Protein AF-A0A7Y6RNW3-F1 (afdb_monomer_lite)

Foldseek 3Di:
DPQPPVLVVVLVVLVVVLVVLVVVLVVLVVVLVVCVVVVHDPVVSVVSVVVSVVSCVVSVVVSVVSVVLSVQCVVCVVPPVSVVVSVVVVD

Organism: Streptococcus suis (NCBI:txid1307)

Structure (mmCIF, N/CA/C/O backbone):
data_AF-A0A7Y6RNW3-F1
#
_entry.id   AF-A0A7Y6RNW3-F1
#
loop_
_atom_site.group_PDB
_atom_site.id
_atom_site.type_symbol
_atom_site.label_atom_id
_atom_site.label_alt_id
_atom_site.label_comp_id
_atom_site.label_asym_id
_atom_site.label_entity_id
_atom_site.label_seq_id
_atom_site.pdbx_PDB_ins_code
_atom_site.Cartn_x
_atom_site.Cartn_y
_atom_site.Cartn_z
_atom_site.occupancy
_atom_site.B_iso_or_equiv
_atom_site.auth_seq_id
_atom_site.auth_comp_id
_atom_site.auth_asym_id
_atom_site.auth_atom_id
_atom_site.pdbx_PDB_model_num
ATOM 1 N N . MET A 1 1 ? -24.505 -7.285 24.468 1.00 41.03 1 MET A N 1
ATOM 2 C CA . MET A 1 1 ? -23.132 -6.931 24.044 1.00 41.03 1 MET A CA 1
ATOM 3 C C . MET A 1 1 ? -22.873 -7.471 22.636 1.00 41.03 1 MET A C 1
ATOM 5 O O . MET A 1 1 ? -22.115 -8.413 22.467 1.00 41.03 1 MET A O 1
ATOM 9 N N . ALA A 1 2 ? -23.561 -6.933 21.625 1.00 40.78 2 ALA A N 1
ATOM 10 C CA . ALA A 1 2 ? -23.575 -7.471 20.256 1.00 40.78 2 ALA A CA 1
ATOM 11 C C . ALA A 1 2 ? -23.035 -6.456 19.228 1.00 40.78 2 ALA A C 1
ATOM 13 O O . ALA A 1 2 ? -23.578 -6.325 18.134 1.00 40.78 2 ALA A O 1
ATOM 14 N N . LEU A 1 3 ? -21.978 -5.725 19.599 1.00 52.69 3 LEU A N 1
ATOM 15 C CA . LEU A 1 3 ? -21.299 -4.741 18.743 1.00 52.69 3 LEU A CA 1
ATOM 16 C C . LEU A 1 3 ? -19.911 -5.193 18.246 1.00 52.69 3 LEU A C 1
ATOM 18 O O . LEU A 1 3 ? -19.287 -4.481 17.468 1.00 52.69 3 LEU A O 1
ATOM 22 N N . SER A 1 4 ? -19.441 -6.401 18.580 1.00 60.75 4 SER A N 1
ATOM 23 C CA . SER A 1 4 ? -18.070 -6.814 18.240 1.00 60.75 4 SER A CA 1
ATOM 24 C C . SER A 1 4 ? -17.926 -7.422 16.837 1.00 60.75 4 SER A C 1
ATOM 26 O O . SER A 1 4 ? -17.073 -7.004 16.064 1.00 60.75 4 SER A O 1
ATOM 28 N N . THR A 1 5 ? -18.768 -8.375 16.428 1.00 59.31 5 THR A N 1
ATOM 29 C CA . THR A 1 5 ? -18.469 -9.169 15.218 1.00 59.31 5 THR A CA 1
ATOM 30 C C . THR A 1 5 ? -18.694 -8.418 13.904 1.00 59.31 5 THR A C 1
ATOM 32 O O . THR A 1 5 ? -17.922 -8.594 12.967 1.00 59.31 5 THR A O 1
ATOM 35 N N . ARG A 1 6 ? -19.731 -7.573 13.801 1.00 64.62 6 ARG A N 1
ATOM 36 C CA . ARG A 1 6 ? -20.039 -6.841 12.555 1.00 64.62 6 ARG A CA 1
ATOM 37 C C . ARG A 1 6 ? -19.021 -5.732 12.278 1.00 64.62 6 ARG A C 1
ATOM 39 O O . ARG A 1 6 ? -18.585 -5.605 11.137 1.00 64.62 6 ARG A O 1
ATOM 46 N N . ASN A 1 7 ? -18.597 -5.009 13.317 1.00 70.69 7 ASN A N 1
ATOM 47 C CA . ASN A 1 7 ? -17.575 -3.964 13.217 1.00 70.69 7 ASN A CA 1
ATOM 48 C C . ASN A 1 7 ? -16.198 -4.558 12.909 1.00 70.69 7 ASN A C 1
ATOM 50 O O . ASN A 1 7 ? -15.492 -4.032 12.054 1.00 70.69 7 ASN A O 1
ATOM 54 N N . ILE A 1 8 ? -15.837 -5.683 13.536 1.00 75.81 8 ILE A N 1
ATOM 55 C CA . ILE A 1 8 ? -14.593 -6.401 13.220 1.00 75.81 8 ILE A CA 1
ATOM 56 C C . ILE A 1 8 ? -14.625 -6.927 11.780 1.00 75.81 8 ILE A C 1
ATOM 58 O O . ILE A 1 8 ? -13.646 -6.795 11.055 1.00 75.81 8 ILE A O 1
ATOM 62 N N . LYS A 1 9 ? -15.756 -7.481 11.325 1.00 78.44 9 LYS A N 1
ATOM 63 C CA . LYS A 1 9 ? -15.890 -7.998 9.954 1.00 78.44 9 LYS A CA 1
ATOM 64 C C . LYS A 1 9 ? -15.794 -6.887 8.904 1.00 78.44 9 LYS A C 1
ATOM 66 O O . LYS A 1 9 ? -15.173 -7.087 7.868 1.00 78.44 9 LYS A O 1
ATOM 71 N N . GLN A 1 10 ? -16.364 -5.714 9.183 1.00 82.94 10 GLN A N 1
ATOM 72 C CA . GLN A 1 10 ? -16.222 -4.539 8.322 1.00 82.94 10 GLN A CA 1
ATOM 73 C C . GLN A 1 10 ? -14.768 -4.061 8.257 1.00 82.94 10 GLN A C 1
ATOM 75 O O . GLN A 1 10 ? -14.257 -3.851 7.163 1.00 82.94 10 GLN A O 1
ATOM 80 N N . GLN A 1 11 ? -14.088 -3.9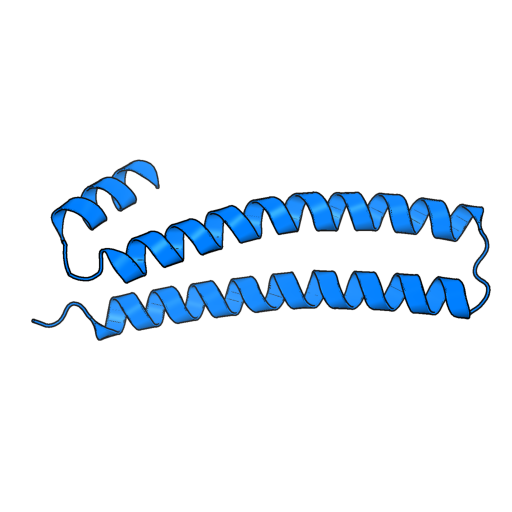62 9.399 1.00 83.44 11 GLN A N 1
ATOM 81 C CA . GLN A 1 11 ? -12.673 -3.585 9.449 1.00 83.44 11 GLN A CA 1
ATOM 82 C C . GLN A 1 11 ? -11.786 -4.614 8.737 1.00 83.44 11 GLN A C 1
ATOM 84 O O . GLN A 1 11 ? -10.890 -4.239 7.991 1.00 83.44 11 GLN A O 1
ATOM 89 N N . GLY A 1 12 ? -12.094 -5.907 8.864 1.00 85.88 12 GLY A N 1
ATOM 90 C CA . GLY A 1 12 ? -11.434 -6.971 8.105 1.00 85.88 12 GLY A CA 1
ATOM 91 C C . GLY A 1 12 ? -11.599 -6.823 6.589 1.00 85.88 12 GLY A C 1
ATOM 92 O O . GLY A 1 12 ? -10.629 -7.004 5.857 1.00 85.88 12 GLY A O 1
ATOM 93 N N . ASN A 1 13 ? -12.786 -6.435 6.110 1.00 87.81 13 ASN A N 1
ATOM 94 C CA . ASN A 1 13 ? -12.994 -6.142 4.688 1.00 87.81 13 ASN A CA 1
ATOM 95 C C . ASN A 1 13 ? -12.175 -4.924 4.233 1.00 87.81 13 ASN A C 1
ATOM 97 O O . ASN A 1 13 ? -11.558 -4.976 3.176 1.00 87.81 13 ASN A O 1
ATOM 101 N N . GLN A 1 14 ? -12.121 -3.861 5.043 1.00 89.25 14 GLN A N 1
ATOM 102 C CA . GLN A 1 14 ? -11.307 -2.682 4.732 1.00 89.25 14 GLN A CA 1
ATOM 103 C C . GLN A 1 14 ? -9.816 -3.041 4.665 1.00 89.25 14 GLN A C 1
ATOM 105 O O . GLN A 1 14 ? -9.138 -2.658 3.720 1.00 89.25 14 GLN A O 1
ATOM 110 N N . ILE A 1 15 ? -9.311 -3.854 5.600 1.00 91.56 15 ILE A N 1
ATOM 111 C CA . ILE A 1 15 ? -7.933 -4.369 5.552 1.00 91.56 15 ILE A CA 1
ATOM 112 C C . ILE A 1 15 ? -7.695 -5.187 4.276 1.00 91.56 15 ILE A C 1
ATOM 114 O O . ILE A 1 15 ? -6.650 -5.034 3.647 1.00 91.56 15 ILE A O 1
ATOM 118 N N . ALA A 1 16 ? -8.644 -6.033 3.866 1.00 89.62 16 ALA A N 1
ATOM 119 C CA . ALA A 1 16 ? -8.517 -6.809 2.632 1.00 89.62 16 ALA A CA 1
ATOM 120 C C . ALA A 1 16 ? -8.387 -5.908 1.389 1.00 89.62 16 ALA A C 1
ATOM 122 O O . ALA A 1 16 ? -7.556 -6.182 0.526 1.00 89.62 16 ALA A O 1
ATOM 123 N N . GLU A 1 17 ? -9.134 -4.803 1.325 1.00 90.19 17 GLU A N 1
ATOM 124 C CA . GLU A 1 17 ? -8.989 -3.802 0.259 1.00 90.19 17 GLU A CA 1
ATOM 125 C C . GLU A 1 17 ? -7.614 -3.111 0.292 1.00 90.19 17 GLU A C 1
ATOM 127 O O . GLU A 1 17 ? -7.003 -2.897 -0.760 1.00 90.19 17 GLU A O 1
ATOM 132 N N . LEU A 1 18 ? -7.084 -2.805 1.484 1.00 91.81 18 LEU A N 1
ATOM 133 C CA . LEU A 1 18 ? -5.732 -2.250 1.632 1.00 91.81 18 LEU A CA 1
ATOM 134 C C . LEU A 1 18 ? -4.654 -3.238 1.166 1.00 91.81 18 LEU A C 1
ATOM 136 O O . LEU A 1 18 ? -3.700 -2.832 0.501 1.00 91.81 18 LEU A O 1
ATOM 140 N N . LEU A 1 19 ? -4.814 -4.536 1.442 1.00 90.88 19 LEU A N 1
ATOM 141 C CA . LEU A 1 19 ? -3.886 -5.568 0.968 1.00 90.88 19 LEU A CA 1
ATOM 142 C C . LEU A 1 19 ? -3.808 -5.610 -0.561 1.00 90.88 19 LEU A C 1
ATOM 144 O O . LEU A 1 19 ? -2.708 -5.709 -1.100 1.00 90.88 19 LEU A O 1
ATOM 148 N N . SER A 1 20 ? -4.930 -5.449 -1.268 1.00 89.81 20 SER A N 1
ATOM 149 C CA . SER A 1 20 ? -4.920 -5.363 -2.735 1.00 89.81 20 SER A CA 1
ATOM 150 C C . SER A 1 20 ? -4.118 -4.161 -3.247 1.00 89.81 20 SER A C 1
ATOM 152 O O . SER A 1 20 ? -3.412 -4.269 -4.247 1.00 89.81 20 SER A O 1
ATOM 154 N N . ARG A 1 21 ? -4.166 -3.013 -2.558 1.00 90.69 21 ARG A N 1
ATOM 155 C CA . ARG A 1 21 ? -3.342 -1.845 -2.923 1.00 90.69 21 ARG A CA 1
ATOM 156 C C . ARG A 1 21 ? -1.851 -2.097 -2.669 1.00 90.69 21 ARG A C 1
ATOM 158 O O . ARG A 1 21 ? -1.021 -1.712 -3.489 1.00 90.69 21 ARG A O 1
ATOM 165 N N . ILE A 1 22 ? -1.508 -2.783 -1.577 1.00 93.50 22 ILE A N 1
ATOM 166 C CA . ILE A 1 22 ? -0.126 -3.202 -1.285 1.00 93.50 22 ILE A CA 1
ATOM 167 C C . ILE A 1 22 ? 0.388 -4.167 -2.361 1.00 93.50 22 ILE A C 1
ATOM 169 O O . ILE A 1 22 ? 1.525 -4.034 -2.811 1.00 93.50 22 ILE A O 1
ATOM 173 N N . GLU A 1 23 ? -0.447 -5.100 -2.817 1.00 93.50 23 GLU A N 1
ATOM 174 C CA . GLU A 1 23 ? -0.095 -6.026 -3.895 1.00 93.50 23 GLU A CA 1
ATOM 175 C C . GLU A 1 23 ? 0.251 -5.278 -5.191 1.00 93.50 23 GLU A C 1
ATOM 177 O O . GLU A 1 23 ? 1.264 -5.580 -5.818 1.00 93.50 23 GLU A O 1
ATOM 182 N N . ILE A 1 24 ? -0.505 -4.236 -5.556 1.00 91.62 24 ILE A N 1
ATOM 183 C CA . ILE A 1 24 ? -0.190 -3.396 -6.727 1.00 91.62 24 ILE A CA 1
ATOM 184 C C . ILE A 1 24 ? 1.194 -2.746 -6.583 1.00 91.62 24 ILE A C 1
ATOM 186 O O . ILE A 1 24 ? 1.982 -2.768 -7.530 1.00 91.62 24 ILE A O 1
ATOM 190 N N . ILE A 1 25 ? 1.521 -2.206 -5.405 1.00 93.69 25 ILE A N 1
ATOM 191 C CA . ILE A 1 25 ? 2.842 -1.615 -5.128 1.00 93.69 25 ILE A CA 1
ATOM 192 C C . ILE A 1 25 ? 3.954 -2.660 -5.307 1.00 93.69 25 ILE 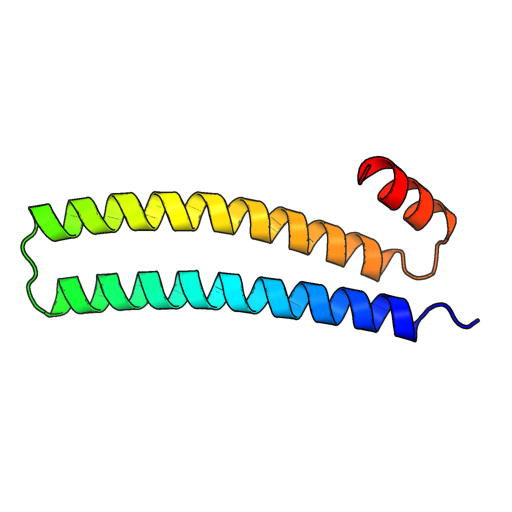A C 1
ATOM 194 O O . ILE A 1 25 ? 4.972 -2.379 -5.943 1.00 93.69 25 ILE A O 1
ATOM 198 N N . GLN A 1 26 ? 3.753 -3.879 -4.799 1.00 93.62 26 GLN A N 1
ATOM 199 C CA . GLN A 1 26 ? 4.710 -4.977 -4.960 1.00 93.62 26 GLN A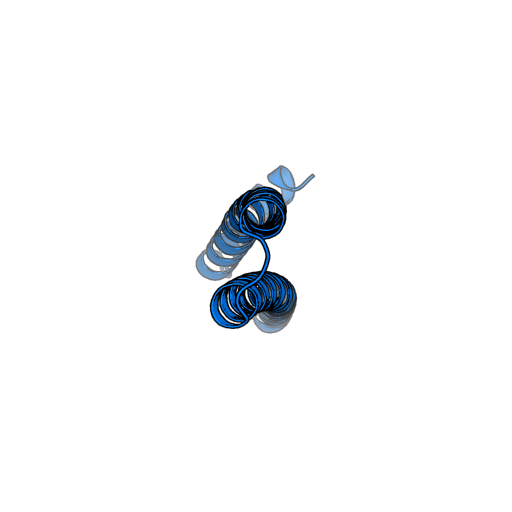 CA 1
ATOM 200 C C . GLN A 1 26 ? 4.891 -5.371 -6.431 1.00 93.62 26 GLN A C 1
ATOM 202 O O . GLN A 1 26 ? 6.023 -5.538 -6.886 1.00 93.62 26 GLN A O 1
ATOM 207 N N . GLN A 1 27 ? 3.799 -5.483 -7.190 1.00 93.31 27 GLN A N 1
ATOM 208 C CA . GLN A 1 27 ? 3.846 -5.813 -8.616 1.00 93.31 27 GLN A CA 1
ATOM 209 C C . GLN A 1 27 ? 4.575 -4.735 -9.427 1.00 93.31 27 GLN A C 1
ATOM 211 O O . GLN A 1 27 ? 5.399 -5.068 -10.279 1.00 93.31 27 GLN A O 1
ATOM 216 N N . LEU A 1 28 ? 4.344 -3.452 -9.130 1.00 92.25 28 LEU A N 1
ATOM 217 C CA . LEU A 1 28 ? 5.068 -2.342 -9.756 1.00 92.25 28 LEU A CA 1
ATOM 218 C C . LEU A 1 28 ? 6.573 -2.417 -9.471 1.00 92.25 28 LEU A C 1
ATOM 220 O O . LEU A 1 28 ? 7.378 -2.304 -10.395 1.00 92.25 28 LEU A O 1
ATOM 224 N N . GLY A 1 29 ? 6.961 -2.663 -8.216 1.00 92.06 29 GLY A N 1
ATOM 225 C CA . GLY A 1 29 ? 8.366 -2.838 -7.841 1.00 92.06 29 GLY A CA 1
ATOM 226 C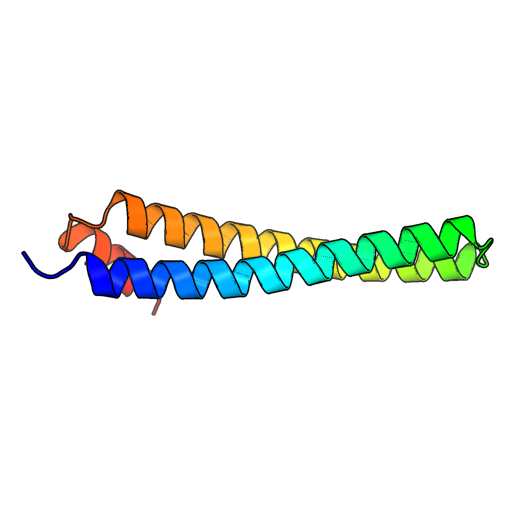 C . GLY A 1 29 ? 9.030 -4.009 -8.574 1.00 92.06 29 GLY A C 1
ATOM 227 O O . GLY A 1 29 ? 10.113 -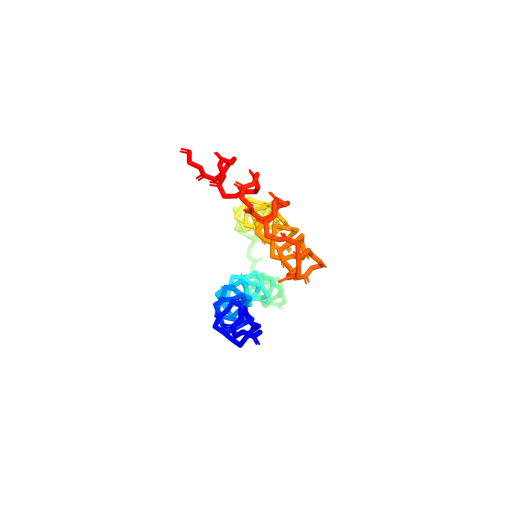3.855 -9.139 1.00 92.06 29 GLY A O 1
ATOM 228 N N . ASN A 1 30 ? 8.351 -5.158 -8.638 1.00 93.94 30 ASN A N 1
ATOM 229 C CA . ASN A 1 30 ? 8.838 -6.335 -9.358 1.00 93.94 30 ASN A CA 1
ATOM 230 C C . ASN A 1 30 ? 8.987 -6.073 -10.862 1.00 93.94 30 ASN A C 1
ATOM 232 O O . ASN A 1 30 ? 9.989 -6.470 -11.453 1.00 93.94 30 ASN A O 1
ATOM 236 N N . ALA A 1 31 ? 8.027 -5.385 -11.486 1.00 91.44 31 ALA A N 1
ATOM 237 C CA . ALA A 1 31 ? 8.083 -5.053 -12.907 1.00 91.44 31 ALA A CA 1
ATOM 238 C C . ALA A 1 31 ? 9.284 -4.154 -13.244 1.00 91.44 31 ALA A C 1
ATOM 240 O O . ALA A 1 31 ? 9.973 -4.401 -14.233 1.00 91.44 31 ALA A O 1
ATOM 241 N N . LEU A 1 32 ? 9.574 -3.155 -12.404 1.00 92.81 32 LEU A N 1
ATOM 242 C CA . LEU A 1 32 ? 10.750 -2.296 -12.570 1.00 92.81 32 LEU A CA 1
ATOM 243 C C . LEU A 1 32 ? 12.057 -3.077 -12.417 1.00 92.81 32 LEU A C 1
ATOM 245 O O . LEU A 1 32 ? 12.963 -2.907 -13.229 1.00 92.81 32 LEU A O 1
ATOM 249 N N . LEU A 1 33 ? 12.144 -3.954 -11.413 1.00 93.19 33 LEU A N 1
ATOM 250 C CA . LEU A 1 33 ? 13.323 -4.792 -11.190 1.00 93.19 33 LEU A CA 1
ATOM 251 C C . LEU A 1 33 ? 13.561 -5.756 -12.362 1.00 93.19 33 LEU A C 1
ATOM 253 O O . LEU A 1 33 ? 14.694 -5.960 -12.787 1.00 93.19 33 LEU A O 1
ATOM 257 N N . LEU A 1 34 ? 12.494 -6.346 -12.904 1.00 94.06 34 LEU A N 1
ATOM 258 C CA . LEU A 1 34 ? 12.577 -7.198 -14.088 1.00 94.06 34 LEU A CA 1
ATOM 259 C C . LEU A 1 34 ? 13.018 -6.410 -15.325 1.00 94.06 34 LEU A C 1
ATOM 261 O O . LEU A 1 34 ? 13.842 -6.911 -16.084 1.00 94.06 34 LEU A O 1
ATOM 265 N N . ALA A 1 35 ? 12.508 -5.191 -15.518 1.00 90.94 35 ALA A N 1
ATOM 266 C CA . ALA A 1 35 ? 12.909 -4.332 -16.629 1.00 90.94 35 ALA A CA 1
ATOM 267 C C . ALA A 1 35 ? 14.398 -3.953 -16.555 1.00 90.94 35 ALA A C 1
ATOM 269 O O . ALA A 1 35 ? 15.094 -4.028 -17.566 1.00 90.94 35 ALA A O 1
ATOM 270 N N . ASP A 1 36 ? 14.894 -3.612 -15.364 1.00 90.50 36 ASP A N 1
ATOM 271 C CA . ASP A 1 36 ? 16.314 -3.325 -15.128 1.00 90.50 36 ASP A CA 1
ATOM 272 C C . ASP A 1 36 ? 17.192 -4.550 -15.436 1.00 90.50 36 ASP A C 1
ATOM 274 O O . ASP A 1 36 ? 18.108 -4.487 -16.255 1.00 90.50 36 ASP A O 1
ATOM 278 N N . ASN A 1 37 ? 16.830 -5.716 -14.890 1.00 91.19 37 ASN A N 1
ATOM 279 C CA . ASN A 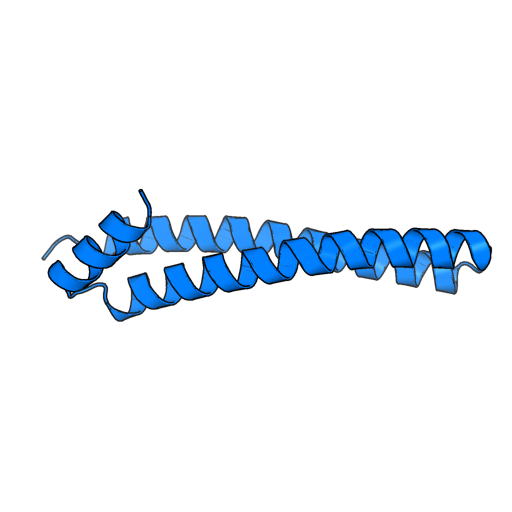1 37 ? 17.554 -6.969 -15.121 1.00 91.19 37 ASN A CA 1
ATOM 280 C C . ASN A 1 37 ? 17.527 -7.437 -16.586 1.00 91.19 37 ASN A C 1
ATOM 282 O O . ASN A 1 37 ? 18.454 -8.110 -17.036 1.00 91.19 37 ASN A O 1
ATOM 286 N N . ALA A 1 38 ? 16.475 -7.100 -17.336 1.00 92.81 38 ALA A N 1
ATOM 287 C CA . ALA A 1 38 ? 16.361 -7.410 -18.760 1.00 92.81 38 ALA A CA 1
ATOM 288 C C . ALA A 1 38 ? 17.196 -6.472 -19.655 1.00 92.81 38 ALA A C 1
ATOM 290 O O . ALA A 1 38 ? 17.218 -6.660 -20.872 1.00 92.81 38 ALA A O 1
ATOM 291 N N . GLY A 1 39 ? 17.878 -5.477 -19.076 1.00 90.88 39 GLY A N 1
ATOM 292 C CA . GLY A 1 39 ? 18.685 -4.509 -19.814 1.00 90.88 39 GLY A CA 1
ATOM 293 C C . GLY A 1 39 ? 17.843 -3.468 -20.549 1.00 90.88 39 GLY A C 1
ATOM 294 O O . GLY A 1 39 ? 18.201 -3.068 -21.658 1.00 90.88 39 GLY A O 1
ATOM 295 N N . ALA A 1 40 ? 16.708 -3.056 -19.970 1.00 89.06 40 ALA A N 1
ATOM 296 C CA . ALA A 1 40 ? 15.899 -1.977 -20.525 1.00 89.06 40 ALA A CA 1
ATOM 297 C C . ALA A 1 40 ? 16.726 -0.697 -20.725 1.00 89.06 40 ALA A C 1
ATOM 299 O O . ALA A 1 40 ? 17.644 -0.391 -19.962 1.00 89.06 40 ALA A O 1
ATOM 300 N N . ASP A 1 41 ? 16.362 0.075 -21.750 1.00 93.56 41 ASP A N 1
ATOM 301 C CA . ASP A 1 41 ? 16.970 1.377 -22.010 1.00 93.56 41 ASP A CA 1
ATOM 302 C C . ASP A 1 41 ? 16.902 2.275 -20.763 1.00 93.56 41 ASP A C 1
ATOM 304 O O . ASP A 1 41 ? 15.844 2.443 -20.154 1.00 93.56 41 ASP A O 1
ATOM 308 N N . SER A 1 42 ? 18.038 2.876 -20.401 1.00 89.12 42 SER A N 1
ATOM 309 C CA . SER A 1 42 ? 18.193 3.620 -19.148 1.00 89.12 42 SER A CA 1
ATOM 310 C C . SER A 1 42 ? 17.267 4.839 -19.064 1.00 89.12 42 SER A C 1
ATOM 312 O O . SER A 1 42 ? 16.721 5.117 -17.995 1.00 89.12 42 SER A O 1
ATOM 314 N N . ALA A 1 43 ? 17.023 5.539 -20.178 1.00 92.00 43 ALA A N 1
ATOM 315 C CA . ALA A 1 43 ? 16.110 6.682 -20.199 1.00 92.00 43 ALA A CA 1
ATOM 316 C C . ALA A 1 43 ? 14.650 6.238 -20.015 1.00 92.00 43 ALA A C 1
ATOM 318 O O . ALA A 1 43 ? 13.903 6.839 -19.237 1.00 92.00 43 ALA A O 1
ATOM 319 N N . THR A 1 44 ? 14.265 5.150 -20.680 1.00 90.38 44 THR A N 1
ATOM 320 C CA . THR A 1 44 ? 12.942 4.532 -20.546 1.00 90.38 44 THR A CA 1
ATOM 321 C C . THR A 1 44 ? 12.715 4.021 -19.125 1.00 90.38 44 THR A C 1
ATOM 323 O O . THR A 1 44 ? 11.690 4.330 -18.518 1.00 90.38 44 THR A O 1
ATOM 326 N N . LEU A 1 45 ? 13.682 3.298 -18.557 1.00 92.44 45 LEU A N 1
ATOM 327 C CA . LEU A 1 45 ? 13.615 2.779 -17.194 1.00 92.44 45 LEU A CA 1
ATOM 328 C C . LEU A 1 45 ? 13.512 3.914 -16.170 1.00 92.44 45 LEU A C 1
ATOM 330 O O . LEU A 1 45 ? 12.652 3.867 -15.293 1.00 92.44 45 LEU A O 1
ATOM 334 N N . HIS A 1 46 ? 14.316 4.970 -16.317 1.00 92.31 46 HIS A N 1
ATOM 335 C CA . HIS A 1 46 ? 14.261 6.137 -15.438 1.00 92.31 46 HIS A CA 1
ATOM 336 C C . HIS A 1 46 ? 12.886 6.821 -15.467 1.00 92.31 46 HIS A C 1
ATOM 338 O O . HIS A 1 46 ? 12.333 7.167 -14.420 1.00 92.31 46 HIS A O 1
ATOM 344 N N . TYR A 1 47 ? 12.301 6.978 -16.658 1.00 93.06 47 TYR A N 1
ATOM 345 C CA . TYR A 1 47 ? 10.958 7.534 -16.809 1.00 93.06 47 TYR A CA 1
ATOM 346 C C . TYR A 1 47 ? 9.891 6.658 -16.131 1.00 93.06 47 TYR A C 1
ATOM 348 O O . TYR A 1 47 ? 9.059 7.177 -15.383 1.00 93.06 47 TYR A O 1
ATOM 356 N N . GLN A 1 48 ? 9.941 5.336 -16.327 1.00 91.81 48 GLN A N 1
ATOM 357 C CA . GLN A 1 48 ? 9.002 4.403 -15.692 1.00 91.81 48 GLN A CA 1
ATOM 358 C C . GLN A 1 48 ? 9.155 4.373 -14.168 1.00 91.81 48 GLN A C 1
ATOM 360 O O . GLN A 1 48 ? 8.155 4.425 -13.455 1.00 91.81 48 GLN A O 1
ATOM 365 N N . MET A 1 49 ? 10.390 4.381 -13.657 1.00 92.94 49 MET A N 1
ATOM 366 C CA . MET A 1 49 ? 10.666 4.468 -12.221 1.00 92.94 49 MET A CA 1
ATOM 367 C C . MET A 1 49 ? 10.071 5.736 -11.611 1.00 92.94 49 MET A C 1
ATOM 369 O O . MET A 1 49 ? 9.420 5.667 -10.573 1.00 92.94 49 MET A O 1
ATOM 373 N N . LYS A 1 50 ? 10.237 6.895 -12.262 1.00 93.88 50 LYS A N 1
ATOM 374 C CA . LYS A 1 50 ? 9.677 8.158 -11.766 1.00 93.88 50 LYS A CA 1
ATOM 375 C C . LYS A 1 50 ? 8.150 8.103 -11.651 1.00 93.88 50 LYS A C 1
ATOM 377 O O . LYS A 1 50 ? 7.603 8.551 -10.646 1.00 93.88 50 LYS A O 1
ATOM 382 N N . GLN A 1 51 ? 7.469 7.548 -12.654 1.00 92.31 51 GLN A N 1
ATOM 383 C CA . GLN A 1 51 ? 6.011 7.400 -12.622 1.00 92.31 51 GLN A CA 1
ATOM 384 C C . GLN A 1 51 ? 5.562 6.425 -11.533 1.00 92.31 51 GLN A C 1
ATOM 386 O O . GLN A 1 51 ? 4.679 6.748 -10.741 1.00 92.31 51 GLN A O 1
ATOM 391 N N . ALA A 1 52 ? 6.208 5.262 -11.452 1.00 91.69 52 ALA A N 1
ATOM 392 C CA . ALA A 1 52 ? 5.911 4.266 -10.436 1.00 91.69 52 ALA A CA 1
ATOM 393 C C . ALA A 1 52 ? 6.124 4.815 -9.021 1.00 91.69 52 ALA A C 1
ATOM 395 O O . ALA A 1 52 ? 5.276 4.600 -8.164 1.00 91.69 52 ALA A O 1
ATOM 396 N N . PHE A 1 53 ? 7.193 5.579 -8.773 1.00 92.56 53 PHE A N 1
ATOM 397 C CA . PHE A 1 53 ? 7.413 6.202 -7.468 1.00 92.56 53 PHE A CA 1
ATOM 398 C C . PHE A 1 53 ? 6.345 7.232 -7.107 1.00 92.56 53 PHE A C 1
ATOM 400 O O . PHE A 1 53 ? 5.950 7.275 -5.947 1.00 92.56 53 PHE A O 1
ATOM 407 N N . SER A 1 54 ? 5.844 8.015 -8.067 1.00 93.06 54 SER A N 1
ATOM 408 C CA . SER A 1 54 ? 4.724 8.936 -7.817 1.00 93.06 54 SER A CA 1
ATOM 409 C C . SER A 1 54 ? 3.484 8.173 -7.350 1.00 93.06 54 SER A C 1
ATOM 411 O O . SER A 1 54 ? 2.894 8.496 -6.324 1.00 93.06 54 SER A O 1
ATOM 413 N N . VAL A 1 55 ? 3.146 7.104 -8.071 1.00 91.69 55 VAL A N 1
ATOM 414 C CA . VAL A 1 55 ? 1.986 6.255 -7.783 1.00 91.69 55 VAL A CA 1
ATOM 415 C C . VAL A 1 55 ? 2.142 5.524 -6.445 1.00 91.69 55 VAL A C 1
ATOM 417 O O . VAL A 1 55 ? 1.205 5.477 -5.651 1.00 91.69 55 VAL A O 1
ATOM 420 N N . ILE A 1 56 ? 3.331 4.979 -6.165 1.00 92.50 56 ILE A N 1
ATOM 421 C CA . ILE A 1 56 ? 3.635 4.341 -4.881 1.00 92.50 56 ILE A CA 1
ATOM 422 C C . ILE A 1 56 ? 3.511 5.368 -3.759 1.00 92.50 56 ILE A C 1
ATOM 424 O O . ILE A 1 56 ? 2.848 5.079 -2.771 1.00 92.50 56 ILE A O 1
ATOM 428 N N . PHE A 1 57 ? 4.095 6.559 -3.894 1.00 91.06 57 PHE A N 1
ATOM 429 C CA . PHE A 1 57 ? 4.050 7.589 -2.857 1.00 91.06 57 PHE A CA 1
ATOM 430 C C . PHE A 1 57 ? 2.608 7.952 -2.471 1.00 91.06 57 PHE A C 1
ATOM 432 O O . PHE A 1 57 ? 2.252 7.856 -1.296 1.00 91.06 57 PHE A O 1
ATOM 439 N N . GLU A 1 58 ? 1.766 8.266 -3.458 1.00 91.88 58 GLU A N 1
ATOM 440 C CA . GLU A 1 58 ? 0.352 8.602 -3.241 1.00 91.88 58 GLU A CA 1
ATOM 441 C C . GLU A 1 58 ? -0.419 7.446 -2.589 1.00 91.88 58 GLU A C 1
ATOM 443 O O . GLU A 1 58 ? -1.112 7.635 -1.586 1.00 91.88 58 GLU A O 1
ATOM 448 N N . MET A 1 59 ? -0.255 6.221 -3.104 1.00 91.94 59 MET A N 1
ATOM 449 C CA . MET A 1 59 ? -0.933 5.054 -2.537 1.00 91.94 59 MET A CA 1
ATOM 450 C C . MET A 1 59 ? -0.464 4.738 -1.117 1.00 91.94 59 MET A C 1
ATOM 452 O O . MET A 1 59 ? -1.281 4.342 -0.289 1.00 91.94 59 MET A O 1
ATOM 456 N N . THR A 1 60 ? 0.825 4.909 -0.814 1.00 91.44 60 THR A N 1
ATOM 457 C CA . THR A 1 60 ? 1.380 4.588 0.510 1.00 91.44 60 THR A CA 1
ATOM 458 C C . THR A 1 60 ? 0.896 5.581 1.566 1.00 91.44 60 THR A C 1
ATOM 460 O O . THR A 1 60 ? 0.573 5.170 2.680 1.00 91.44 60 THR A O 1
ATOM 463 N N . GLU A 1 61 ? 0.781 6.870 1.224 1.00 93.00 61 GLU A N 1
ATOM 464 C CA . GLU A 1 61 ? 0.215 7.881 2.125 1.00 93.00 61 GLU A CA 1
ATOM 465 C C . GLU A 1 61 ? -1.252 7.572 2.456 1.00 93.00 61 GLU A C 1
ATOM 467 O O . GLU A 1 61 ? -1.656 7.612 3.621 1.00 93.00 61 GLU A O 1
ATOM 472 N N . GLN A 1 62 ? -2.051 7.228 1.442 1.00 92.06 62 GLN A N 1
ATOM 473 C CA . GLN A 1 62 ? -3.455 6.884 1.649 1.00 92.06 62 GLN A CA 1
ATOM 474 C C . GLN A 1 62 ? -3.612 5.580 2.441 1.00 92.06 62 GLN A C 1
ATOM 476 O O . GLN A 1 62 ? -4.402 5.529 3.380 1.00 92.06 62 GLN A O 1
ATOM 481 N N . LEU A 1 63 ? -2.821 4.551 2.116 1.00 92.94 63 LEU A N 1
ATOM 482 C CA . LEU A 1 63 ? -2.778 3.286 2.852 1.00 92.94 63 LEU A CA 1
ATOM 483 C C . LEU A 1 63 ? -2.484 3.500 4.337 1.00 92.94 63 LEU A C 1
ATOM 485 O O . LEU A 1 63 ? -3.130 2.882 5.178 1.00 92.94 63 LEU A O 1
ATOM 489 N N . TYR A 1 64 ? -1.528 4.373 4.658 1.00 90.38 64 TYR A N 1
ATOM 490 C CA . TYR A 1 64 ? -1.180 4.683 6.040 1.00 90.38 64 TYR A CA 1
ATOM 491 C C . TYR A 1 64 ? -2.362 5.298 6.797 1.00 90.38 64 TYR A C 1
ATOM 493 O O . TYR A 1 64 ? -2.699 4.825 7.879 1.00 90.38 64 TYR A O 1
ATOM 501 N N . LYS A 1 65 ? -3.029 6.300 6.209 1.00 92.19 65 LYS A N 1
ATOM 502 C CA . LYS A 1 65 ? -4.202 6.954 6.815 1.00 92.19 65 LYS A CA 1
ATOM 503 C C . LYS A 1 65 ? -5.360 5.976 7.019 1.00 92.19 65 LYS A C 1
ATOM 505 O O . LYS A 1 65 ? -5.953 5.945 8.094 1.00 92.19 65 LYS A O 1
ATOM 510 N N . ASP A 1 66 ? -5.652 5.157 6.010 1.00 91.31 66 ASP A N 1
ATOM 511 C CA . ASP A 1 66 ? -6.726 4.164 6.078 1.00 91.31 66 ASP A CA 1
ATOM 512 C C . ASP A 1 66 ? -6.432 3.112 7.167 1.00 91.31 66 ASP A C 1
ATOM 514 O O . ASP A 1 66 ? -7.323 2.731 7.930 1.00 91.31 66 ASP A O 1
ATOM 518 N N . LEU A 1 67 ? -5.176 2.664 7.279 1.00 91.94 67 LEU A N 1
ATOM 519 C CA . LEU A 1 67 ? -4.758 1.686 8.283 1.00 91.94 67 LEU A CA 1
ATOM 520 C C . LEU A 1 67 ? -4.797 2.262 9.705 1.00 91.94 67 LEU A C 1
ATOM 522 O O . LEU A 1 67 ? -5.264 1.581 10.616 1.00 91.94 67 LEU A O 1
ATOM 526 N N . ASP A 1 68 ? -4.342 3.501 9.893 1.00 90.00 68 ASP A N 1
ATOM 527 C CA . ASP A 1 68 ? -4.372 4.200 11.184 1.00 90.00 68 ASP A CA 1
ATOM 528 C C . ASP A 1 68 ? -5.808 4.375 11.698 1.00 90.00 68 ASP A C 1
ATOM 530 O O . ASP A 1 68 ? -6.116 4.093 12.857 1.00 90.00 68 ASP A O 1
ATOM 534 N N . LEU A 1 69 ? -6.732 4.718 10.800 1.00 86.88 69 LEU A N 1
ATOM 535 C CA . LEU A 1 69 ? -8.150 4.841 11.116 1.00 86.88 69 LEU A CA 1
ATOM 536 C C . LEU A 1 69 ? -8.781 3.500 11.514 1.00 86.88 69 LEU A C 1
ATOM 538 O O . LEU A 1 69 ? -9.573 3.438 12.459 1.00 86.88 69 LEU A O 1
ATOM 542 N N . ILE A 1 70 ? -8.436 2.418 10.812 1.00 87.38 70 ILE A N 1
ATOM 543 C CA . ILE A 1 70 ? -8.866 1.066 11.189 1.00 87.38 70 ILE A CA 1
ATOM 544 C C . ILE A 1 70 ? -8.276 0.689 12.552 1.00 87.38 70 ILE A C 1
ATOM 546 O O . ILE A 1 70 ? -8.999 0.171 13.398 1.00 87.38 70 ILE A O 1
ATOM 550 N N . ALA A 1 71 ? -6.999 0.982 12.803 1.00 84.75 71 ALA A N 1
ATOM 551 C CA . ALA A 1 71 ? -6.362 0.711 14.088 1.00 84.75 71 ALA A CA 1
ATOM 552 C C . ALA A 1 71 ? -7.062 1.458 15.235 1.00 84.75 71 ALA A C 1
ATOM 554 O O . ALA A 1 71 ? -7.414 0.832 16.235 1.00 84.75 71 ALA A O 1
ATOM 555 N N . CYS A 1 72 ? -7.362 2.749 15.061 1.00 82.75 72 CYS A N 1
ATOM 556 C CA . CYS A 1 72 ? -8.138 3.541 16.018 1.00 82.75 72 CYS A CA 1
ATOM 557 C C . CYS A 1 72 ? -9.506 2.905 16.315 1.00 82.75 72 CYS A C 1
ATOM 559 O O . CYS A 1 72 ? -9.889 2.753 17.475 1.00 82.75 72 CYS A O 1
ATOM 561 N N . LYS A 1 73 ? -10.234 2.471 15.277 1.00 81.50 73 LYS A N 1
ATOM 562 C CA . LYS A 1 73 ? -11.548 1.816 15.420 1.00 81.50 73 LYS A CA 1
ATOM 563 C C . LYS A 1 73 ? -11.472 0.450 16.107 1.00 81.50 73 LYS A C 1
ATOM 565 O O . LYS A 1 73 ? -12.410 0.089 16.818 1.00 81.50 73 LYS A O 1
ATOM 570 N N . LEU A 1 74 ? -10.395 -0.309 15.898 1.00 81.62 74 LEU A N 1
ATOM 571 C CA . LEU A 1 74 ? -10.173 -1.594 16.567 1.00 81.62 74 LEU A CA 1
ATOM 572 C C . LEU A 1 74 ? -9.819 -1.398 18.045 1.00 81.62 74 LEU A C 1
ATOM 574 O O . LEU A 1 74 ? -10.334 -2.132 18.884 1.00 81.62 74 LEU A O 1
ATOM 578 N N . ILE A 1 75 ? -8.963 -0.423 18.362 1.00 81.62 75 ILE A N 1
ATOM 579 C CA . ILE A 1 75 ? -8.538 -0.124 19.738 1.00 81.62 75 ILE A CA 1
ATOM 580 C C . ILE A 1 75 ? -9.725 0.356 20.574 1.00 81.62 75 ILE A C 1
ATOM 582 O O . ILE A 1 75 ? -9.931 -0.150 21.670 1.00 81.62 75 ILE A O 1
ATOM 586 N N . ASN A 1 76 ? -10.541 1.255 20.023 1.00 76.44 76 ASN A N 1
ATOM 587 C CA . ASN A 1 76 ? -11.697 1.841 20.706 1.00 76.44 76 ASN A CA 1
ATOM 588 C C . ASN A 1 76 ? -12.998 1.054 20.460 1.00 76.44 76 ASN A C 1
ATOM 590 O O . ASN A 1 76 ? -14.092 1.614 20.515 1.00 76.44 76 ASN A O 1
ATOM 594 N N . CYS A 1 77 ? -12.912 -0.234 20.109 1.00 71.44 77 CYS A N 1
ATOM 595 C CA . CYS A 1 77 ? -14.067 -0.991 19.614 1.00 71.44 77 CYS A CA 1
ATOM 596 C C . CYS A 1 77 ? -15.179 -1.235 20.654 1.00 71.44 77 CYS A C 1
ATOM 598 O O . CYS A 1 77 ? -16.283 -1.640 20.278 1.00 71.44 77 CYS A O 1
ATOM 600 N N . ASP A 1 78 ? -14.898 -0.993 21.932 1.00 70.75 78 ASP A N 1
ATOM 601 C CA . ASP A 1 78 ? -15.809 -1.072 23.072 1.00 70.75 78 ASP A CA 1
ATOM 602 C C . ASP A 1 78 ? -16.213 0.302 23.648 1.00 70.75 78 ASP A C 1
ATOM 604 O O . ASP A 1 78 ? -17.062 0.349 24.541 1.00 70.75 78 ASP A O 1
ATOM 608 N N . ASP A 1 79 ? -15.687 1.410 23.107 1.00 72.25 79 ASP A N 1
ATOM 609 C CA . ASP A 1 79 ? -16.046 2.782 23.492 1.00 72.25 79 ASP A CA 1
ATOM 610 C C . ASP A 1 79 ? -16.941 3.450 22.431 1.00 72.25 79 ASP A C 1
ATOM 612 O O . ASP A 1 79 ? -16.494 4.041 21.443 1.00 72.25 79 ASP A O 1
ATOM 616 N N . ASP A 1 80 ? -18.257 3.372 22.655 1.00 69.06 80 ASP A N 1
ATOM 617 C CA . ASP A 1 80 ? -19.269 3.919 21.745 1.00 69.06 80 ASP A CA 1
ATOM 618 C C . ASP A 1 80 ? -19.147 5.441 21.531 1.00 69.06 80 ASP A C 1
ATOM 620 O O . ASP A 1 80 ? -19.522 5.920 20.457 1.00 69.06 80 ASP A O 1
ATOM 624 N N . LYS A 1 81 ? -18.618 6.202 22.507 1.00 70.31 81 LYS A N 1
ATOM 625 C CA . LYS A 1 81 ? -18.480 7.667 22.411 1.00 70.31 81 LYS A CA 1
ATOM 626 C C . LYS A 1 81 ? -17.297 8.054 21.534 1.00 70.31 81 LYS A C 1
ATOM 628 O O . LYS A 1 81 ? -17.453 8.898 20.652 1.00 70.31 81 LYS A O 1
ATOM 633 N N . GLU A 1 82 ? -16.146 7.421 21.741 1.00 64.75 82 GLU A N 1
ATOM 634 C CA . GLU A 1 82 ? -14.957 7.595 20.894 1.00 64.75 82 GLU A CA 1
ATOM 635 C C . GLU A 1 82 ? -15.273 7.240 19.431 1.00 64.75 82 GLU A C 1
ATOM 637 O O . GLU A 1 82 ? -14.966 8.001 18.510 1.00 64.75 82 GLU A O 1
ATOM 642 N N . LEU A 1 83 ? -15.989 6.133 19.198 1.00 66.38 83 LEU A N 1
ATOM 643 C CA . LEU A 1 83 ? -16.410 5.730 17.852 1.00 66.38 83 LEU A CA 1
ATOM 644 C C . LEU A 1 83 ? -17.370 6.732 17.193 1.00 66.38 83 LEU A C 1
ATOM 646 O O . LEU A 1 83 ? -17.362 6.882 15.970 1.00 66.38 83 LEU A O 1
ATOM 650 N N . GLU A 1 84 ? -18.219 7.409 17.967 1.00 70.88 84 GLU A N 1
ATOM 651 C CA . GLU A 1 84 ? -19.124 8.443 17.457 1.00 70.88 84 GLU A CA 1
ATOM 652 C C . GLU A 1 84 ? -18.370 9.700 17.015 1.00 70.88 84 GLU A C 1
ATOM 654 O O . GLU A 1 84 ? -18.677 10.250 15.956 1.00 70.88 84 GLU A O 1
ATOM 659 N N . VAL A 1 85 ? -17.340 10.095 17.767 1.00 72.50 85 VAL A N 1
ATOM 660 C CA . VAL A 1 85 ? -16.441 11.201 17.411 1.00 72.50 85 VAL A CA 1
ATOM 661 C C . VAL A 1 85 ? -15.674 10.879 16.129 1.00 72.50 85 VAL A C 1
ATOM 663 O O . VAL A 1 85 ? -15.638 11.715 15.225 1.00 72.50 85 VAL A O 1
ATOM 666 N N . ILE A 1 86 ? -15.140 9.659 15.997 1.00 70.31 86 ILE A N 1
ATOM 667 C CA . ILE A 1 86 ? -14.460 9.207 14.771 1.00 70.31 86 ILE A CA 1
ATOM 668 C C . ILE A 1 86 ? -15.417 9.282 13.569 1.00 70.31 86 ILE A C 1
ATOM 670 O O . ILE A 1 86 ? -15.075 9.880 12.554 1.00 70.31 86 ILE A O 1
ATOM 674 N N . ARG A 1 87 ? -16.654 8.776 13.696 1.00 69.81 87 ARG A N 1
ATOM 675 C CA . ARG A 1 87 ? -17.666 8.826 12.618 1.00 69.81 87 ARG A CA 1
ATOM 676 C C . ARG A 1 87 ? -18.061 10.246 12.202 1.00 69.81 87 ARG A C 1
ATOM 678 O O . ARG A 1 87 ? -18.455 10.452 11.057 1.00 69.81 87 ARG A O 1
ATOM 685 N N . GLN A 1 88 ? -18.023 11.211 13.121 1.00 72.62 88 GLN A N 1
ATOM 686 C CA . GLN A 1 88 ? -18.327 12.613 12.817 1.00 72.62 88 GLN A CA 1
ATOM 687 C C . GLN A 1 88 ? -17.201 13.301 12.043 1.00 72.62 88 GLN A C 1
ATOM 689 O O . GLN A 1 88 ? -17.493 14.171 11.231 1.00 72.62 88 GLN A O 1
ATOM 694 N N . HIS A 1 89 ? -15.949 12.888 12.254 1.00 65.69 89 HIS A N 1
ATOM 695 C CA . HIS A 1 89 ? -14.794 13.391 11.505 1.00 65.69 89 HIS A CA 1
ATOM 696 C C . HIS A 1 89 ? -14.650 12.742 10.114 1.00 65.69 89 HIS A C 1
ATOM 698 O O . HIS A 1 89 ? -13.877 13.226 9.295 1.00 65.69 89 HIS A O 1
ATOM 704 N N . GLU A 1 90 ? -15.400 11.668 9.831 1.00 62.62 90 GLU A N 1
ATOM 705 C CA . GLU A 1 90 ? -15.460 11.006 8.517 1.00 62.62 90 GLU A CA 1
ATOM 706 C C . GLU A 1 90 ? -16.496 11.616 7.543 1.00 62.62 90 GLU A C 1
ATOM 708 O O . GLU A 1 90 ? -16.536 11.195 6.385 1.00 62.62 90 GLU A O 1
ATOM 713 N N . ARG A 1 91 ? -17.356 12.552 7.984 1.00 47.25 91 ARG A N 1
ATOM 714 C CA . ARG A 1 91 ? -18.364 13.234 7.140 1.00 47.25 91 ARG A CA 1
ATOM 715 C C . ARG A 1 91 ? -17.867 14.570 6.610 1.00 47.25 91 ARG A C 1
ATOM 717 O O . ARG A 1 91 ? -18.226 14.870 5.450 1.00 47.25 91 ARG A O 1
#

Radius of gyration: 18.83 Å; chains: 1; bounding box: 42×23×46 Å

Secondary structure (DSSP, 8-state):
---HHHHHHHHHHHHHHHHHHHHHHHHHHHHHHHHHHTT--HHHHHHHHHHHHHHHHHHHHHHHHHHHHHHHHHHTTT-HHHHHHHHHHT-

pLDDT: mean 83.71, std 12.69, range [40.78, 94.06]

Sequence (91 aa):
MALSTRNIKQQGNQIAELLSRIEIIQQLGNALLLADNAGADSATLHYQMKQAFSVIFEMTEQLYKDLDLIACKLINCDDDKELEVIRQHER